Protein AF-A0AA88NQ31-F1 (afdb_monomer_lite)

pLDDT: mean 70.88, std 16.04, range [39.44, 92.38]

Organism: Channa striata (NCBI:txid64152)

Foldseek 3Di:
DCPVVVVVVVVVVVVVVVVVVVVVVPPDDAAAKAKDKPVNDQEAEWQDKIKIKIAGDQFWKFKWWDDPVRDIDTPDTDPDGDGIDMDMDSTDDQRNFTKIWMDGPPDIYDIGTHGYHYDDWDFDDDPDDDPPDDDDTDTDGDDDPDDPPDD

Structure (mmCIF, N/CA/C/O backbone):
data_AF-A0AA88NQ31-F1
#
_entry.id   AF-A0AA88NQ31-F1
#
loop_
_atom_site.group_PDB
_atom_site.id
_atom_site.type_symbol
_atom_site.label_atom_id
_atom_site.label_alt_id
_atom_site.label_comp_id
_atom_site.label_asym_id
_atom_site.label_entity_id
_atom_site.label_seq_id
_atom_site.pdbx_PDB_ins_code
_atom_site.Cartn_x
_atom_site.Cartn_y
_atom_site.Cartn_z
_atom_site.occupancy
_atom_site.B_iso_or_equiv
_atom_site.auth_seq_id
_atom_site.auth_comp_id
_atom_site.auth_asym_id
_atom_site.auth_atom_id
_atom_site.pdbx_PDB_model_num
ATOM 1 N N . MET A 1 1 ? 40.392 37.958 -43.045 1.00 51.66 1 MET A N 1
ATOM 2 C CA . MET A 1 1 ? 39.029 37.406 -42.863 1.00 51.66 1 MET A CA 1
ATOM 3 C C . MET A 1 1 ? 39.114 36.206 -41.916 1.00 51.66 1 MET A C 1
ATOM 5 O O . MET A 1 1 ? 38.928 35.080 -42.329 1.00 51.66 1 MET A O 1
ATOM 9 N N . GLU A 1 2 ? 39.473 36.452 -40.650 1.00 52.00 2 GLU A N 1
ATOM 10 C CA . GLU A 1 2 ? 39.659 35.405 -39.615 1.00 52.00 2 GLU A CA 1
ATOM 11 C C . GLU A 1 2 ? 38.967 35.768 -38.287 1.00 52.00 2 GLU A C 1
ATOM 13 O O . GLU A 1 2 ? 38.584 34.894 -37.515 1.00 52.00 2 GLU A O 1
ATOM 18 N N . VAL A 1 3 ? 38.703 37.061 -38.055 1.00 53.03 3 VAL A N 1
ATOM 19 C CA . VAL A 1 3 ? 38.065 37.572 -36.828 1.00 53.03 3 VAL A CA 1
ATOM 20 C C . VAL A 1 3 ? 36.599 37.126 -36.709 1.00 53.03 3 VAL A C 1
ATOM 22 O O . VAL A 1 3 ? 36.131 36.795 -35.622 1.00 53.03 3 VAL A O 1
ATOM 25 N N . THR A 1 4 ? 35.876 37.033 -37.830 1.00 53.53 4 THR A N 1
ATOM 26 C CA . THR A 1 4 ? 34.482 36.553 -37.866 1.00 53.53 4 THR A CA 1
ATOM 27 C C . THR A 1 4 ? 34.371 35.048 -37.606 1.00 53.53 4 THR A C 1
ATOM 29 O O . THR A 1 4 ? 33.417 34.605 -36.967 1.00 53.53 4 THR A O 1
ATOM 32 N N . ALA A 1 5 ? 35.371 34.263 -38.023 1.00 56.00 5 ALA A N 1
ATOM 33 C CA . ALA A 1 5 ? 35.420 32.822 -37.782 1.00 56.00 5 ALA A CA 1
ATOM 34 C C . ALA A 1 5 ? 35.671 32.505 -36.298 1.00 56.00 5 ALA A C 1
ATOM 36 O O . ALA A 1 5 ? 34.988 31.645 -35.738 1.00 56.00 5 ALA A O 1
ATOM 37 N N . PHE A 1 6 ? 36.568 33.250 -35.639 1.00 57.41 6 PHE A N 1
ATOM 38 C CA . PHE A 1 6 ? 36.816 33.131 -34.197 1.00 57.41 6 PHE A CA 1
ATOM 39 C C . PHE A 1 6 ? 35.581 33.472 -33.362 1.00 57.41 6 PHE A C 1
ATOM 41 O O . PHE A 1 6 ? 35.240 32.726 -32.447 1.00 57.41 6 PHE A O 1
ATOM 48 N N . CYS A 1 7 ? 34.867 34.540 -33.723 1.00 61.00 7 CYS A N 1
ATOM 49 C CA . CYS A 1 7 ? 33.642 34.939 -33.031 1.00 61.00 7 CYS A CA 1
ATOM 50 C C . CYS A 1 7 ? 32.548 33.861 -33.154 1.00 61.00 7 CYS A C 1
ATOM 52 O O . CYS A 1 7 ? 31.919 33.498 -32.165 1.00 61.00 7 CYS A O 1
ATOM 54 N N . SER A 1 8 ? 32.396 33.251 -34.338 1.00 64.25 8 SER A N 1
ATOM 55 C CA . SER A 1 8 ? 31.439 32.151 -34.534 1.00 64.25 8 SER A CA 1
ATOM 56 C C . SER A 1 8 ? 31.794 30.889 -33.733 1.00 64.25 8 SER A C 1
ATOM 58 O O . SER A 1 8 ? 30.912 30.259 -33.157 1.00 64.25 8 SER A O 1
ATOM 60 N N . ARG A 1 9 ? 33.086 30.537 -33.631 1.00 67.69 9 ARG A N 1
ATOM 61 C CA . ARG A 1 9 ? 33.568 29.392 -32.836 1.00 67.69 9 ARG A CA 1
ATOM 62 C C . ARG A 1 9 ? 33.352 29.614 -31.337 1.00 67.69 9 ARG A C 1
ATOM 64 O O . ARG A 1 9 ? 32.960 28.676 -30.648 1.00 67.69 9 ARG A O 1
ATOM 71 N N . LEU A 1 10 ? 33.572 30.840 -30.857 1.00 67.81 10 LEU A N 1
ATOM 72 C CA . LEU A 1 10 ? 33.378 31.211 -29.455 1.00 67.81 10 LEU A CA 1
ATOM 73 C C . LEU A 1 10 ? 31.889 31.185 -29.071 1.00 67.81 10 LEU A C 1
ATOM 75 O O . LEU A 1 10 ? 31.534 30.611 -28.048 1.00 67.81 10 LEU A O 1
ATOM 79 N N . LEU A 1 11 ? 31.014 31.699 -29.944 1.00 70.25 11 LEU A N 1
ATOM 80 C CA . LEU A 1 11 ? 29.560 31.646 -29.755 1.00 70.25 11 LEU A CA 1
ATOM 81 C C . LEU A 1 11 ? 29.033 30.203 -29.736 1.00 70.25 11 LEU A C 1
ATOM 83 O O . LEU A 1 11 ? 28.194 29.870 -28.908 1.00 70.25 11 LEU A O 1
ATOM 87 N N . MET A 1 12 ? 29.552 29.317 -30.591 1.00 72.62 12 MET A N 1
ATOM 88 C CA . MET A 1 12 ? 29.160 27.900 -30.592 1.00 72.62 12 MET A CA 1
ATOM 89 C C . MET A 1 12 ? 29.567 27.172 -29.298 1.00 72.62 12 MET A C 1
ATOM 91 O O . MET A 1 12 ? 28.806 26.344 -28.806 1.00 72.62 12 MET A O 1
ATOM 95 N N . LEU A 1 13 ? 30.733 27.488 -28.721 1.00 66.75 13 LEU A N 1
ATOM 96 C CA . LEU A 1 13 ? 31.183 26.936 -27.434 1.00 66.75 13 LEU A CA 1
ATOM 97 C C . LEU A 1 13 ? 30.342 27.446 -26.253 1.00 66.75 13 LEU A C 1
ATOM 99 O O . LEU A 1 13 ? 29.970 26.647 -25.396 1.00 66.75 13 LEU A O 1
ATOM 103 N N . GLU A 1 14 ? 29.975 28.730 -26.245 1.00 68.00 14 GLU A N 1
ATOM 104 C CA . GLU A 1 14 ? 29.032 29.314 -25.275 1.00 68.00 14 GLU A CA 1
ATOM 105 C C . GLU A 1 14 ? 27.659 28.624 -25.344 1.00 68.00 14 GLU A C 1
ATOM 107 O O . GLU A 1 14 ? 27.111 28.222 -24.320 1.00 68.00 14 GLU A O 1
ATOM 112 N N . PHE A 1 15 ? 27.132 28.381 -26.551 1.00 66.69 15 PHE A N 1
ATOM 113 C CA . PHE A 1 15 ? 25.870 27.655 -26.739 1.00 66.69 15 PHE A CA 1
ATOM 114 C C . PHE A 1 15 ? 25.935 26.195 -26.262 1.00 66.69 15 PHE A C 1
ATOM 116 O O . PHE A 1 15 ? 24.964 25.705 -25.688 1.00 66.69 15 PHE A O 1
ATOM 123 N N . ILE A 1 16 ? 27.063 25.501 -26.444 1.00 65.56 16 ILE A N 1
ATOM 124 C CA . ILE A 1 16 ? 27.251 24.128 -25.942 1.00 65.56 16 ILE A CA 1
ATOM 125 C C . ILE A 1 16 ? 27.342 24.116 -24.406 1.00 65.56 16 ILE A C 1
ATOM 127 O O . ILE A 1 16 ? 26.710 23.276 -23.768 1.00 65.56 16 ILE A O 1
ATOM 131 N N . LEU A 1 17 ? 28.063 25.065 -23.797 1.00 62.72 17 LEU A N 1
ATOM 132 C CA . LEU A 1 17 ? 28.179 25.191 -22.335 1.00 62.72 17 LEU A CA 1
ATOM 133 C C . LEU A 1 17 ? 26.870 25.649 -21.663 1.00 62.72 17 LEU A C 1
ATOM 135 O O . LEU A 1 17 ? 26.609 25.293 -20.513 1.00 62.72 17 LEU A O 1
ATOM 139 N N . LEU A 1 18 ? 26.025 26.402 -22.371 1.00 61.44 18 LEU A N 1
ATOM 140 C CA . LEU A 1 18 ? 24.660 26.725 -21.942 1.00 61.44 18 LEU A CA 1
ATOM 141 C C . LEU A 1 18 ? 23.701 25.540 -22.155 1.00 61.44 18 LEU A C 1
ATOM 143 O O . LEU A 1 18 ? 22.829 25.301 -21.321 1.00 61.44 18 LEU A O 1
ATOM 147 N N . GLY A 1 19 ? 23.893 24.750 -23.217 1.00 59.25 19 GLY A N 1
ATOM 148 C CA . GLY A 1 19 ? 23.117 23.540 -23.508 1.00 59.25 19 GLY A CA 1
ATOM 149 C C . GLY A 1 19 ? 23.308 22.418 -22.480 1.00 59.25 19 GLY A C 1
ATOM 150 O O . GLY A 1 19 ? 22.337 21.756 -22.110 1.00 59.25 19 GLY A O 1
ATOM 151 N N . THR A 1 20 ? 24.515 22.255 -21.928 1.00 53.97 20 THR A N 1
ATOM 152 C CA . THR A 1 20 ? 24.777 21.266 -20.864 1.00 53.97 20 THR A CA 1
ATOM 153 C C . THR A 1 20 ? 24.121 21.633 -19.529 1.00 53.97 20 THR A C 1
ATOM 155 O O . THR A 1 20 ? 23.769 20.737 -18.762 1.00 53.97 20 THR A O 1
ATOM 158 N N . ARG A 1 21 ? 23.864 22.926 -19.258 1.00 53.28 21 ARG A N 1
ATOM 159 C CA . ARG A 1 21 ? 23.038 23.346 -18.107 1.00 53.28 21 ARG A CA 1
ATOM 160 C C . ARG A 1 21 ? 21.560 23.022 -18.300 1.00 53.28 21 ARG A C 1
ATOM 162 O O . ARG A 1 21 ? 20.885 22.722 -17.321 1.00 53.28 21 ARG A O 1
ATOM 169 N N . VAL A 1 22 ? 21.068 23.051 -19.540 1.00 53.00 22 VAL A N 1
ATOM 170 C CA . VAL A 1 22 ? 19.685 22.668 -19.852 1.00 53.00 22 VAL A CA 1
ATOM 171 C C . VAL A 1 22 ? 19.511 21.158 -19.730 1.00 53.00 22 VAL A C 1
ATOM 173 O O . VAL A 1 22 ? 18.502 20.732 -19.197 1.00 53.00 22 VAL A O 1
ATOM 176 N N . GLN A 1 23 ? 20.495 20.339 -20.104 1.00 51.88 23 GLN A N 1
ATOM 177 C CA . GLN A 1 23 ? 20.385 18.873 -20.021 1.00 51.88 23 GLN A CA 1
ATOM 178 C C . GLN A 1 23 ? 20.554 18.298 -18.605 1.00 51.88 23 GLN A C 1
ATOM 180 O O . GLN A 1 23 ? 20.034 17.218 -18.336 1.00 51.88 23 GLN A O 1
ATOM 185 N N . ASN A 1 24 ? 21.188 19.019 -17.671 1.00 49.62 24 ASN A N 1
ATOM 186 C CA . ASN A 1 24 ? 21.367 18.533 -16.294 1.00 49.62 24 ASN A CA 1
ATOM 187 C C . ASN A 1 24 ? 20.085 18.585 -15.434 1.00 49.62 24 ASN A C 1
ATOM 189 O O . ASN A 1 24 ? 20.088 18.107 -14.306 1.00 49.62 24 ASN A O 1
ATOM 193 N N . ASN A 1 25 ? 18.991 19.135 -15.974 1.00 51.19 25 ASN A N 1
ATOM 194 C CA . ASN A 1 25 ? 17.661 19.137 -15.353 1.00 51.19 25 ASN A CA 1
ATOM 195 C C . ASN A 1 25 ? 16.640 18.229 -16.070 1.00 51.19 25 ASN A C 1
ATOM 197 O O . ASN A 1 25 ? 15.486 18.189 -15.657 1.00 51.19 25 ASN A O 1
ATOM 201 N N . TYR A 1 26 ? 17.041 17.493 -17.117 1.00 50.59 26 TYR A N 1
ATOM 202 C CA . TYR A 1 26 ? 16.196 16.486 -17.791 1.00 50.59 26 TYR A CA 1
ATOM 203 C C . TYR A 1 26 ? 16.700 15.053 -17.586 1.00 50.59 26 TYR A C 1
ATOM 205 O O . TYR A 1 26 ? 16.254 14.130 -18.267 1.00 50.59 26 TYR A O 1
ATOM 213 N N . ALA A 1 27 ? 17.600 14.828 -16.631 1.00 50.47 27 ALA A N 1
ATOM 214 C CA . ALA A 1 27 ? 17.694 13.508 -16.038 1.00 50.47 27 ALA A CA 1
ATOM 215 C C . ALA A 1 27 ? 16.503 13.365 -15.079 1.00 50.47 27 ALA A C 1
ATOM 217 O O . ALA A 1 27 ? 16.483 14.025 -14.046 1.00 50.47 27 ALA A O 1
ATOM 218 N N . HIS A 1 28 ? 15.553 12.494 -15.439 1.00 51.88 28 HIS A N 1
ATOM 219 C CA . HIS A 1 28 ? 14.469 11.971 -14.591 1.00 51.88 28 HIS A CA 1
ATOM 220 C C . HIS A 1 28 ? 13.104 12.684 -14.660 1.00 51.88 28 HIS A C 1
ATOM 222 O O . HIS A 1 28 ? 12.691 13.351 -13.717 1.00 51.88 28 HIS A O 1
ATOM 228 N N . GLY A 1 29 ? 12.345 12.496 -15.748 1.00 48.31 29 GLY A N 1
ATOM 229 C CA . GLY A 1 29 ? 10.992 13.069 -15.794 1.00 48.31 29 GLY A CA 1
ATOM 230 C C . GLY A 1 29 ? 9.962 12.447 -16.729 1.00 48.31 29 GLY A C 1
ATOM 231 O O . GLY A 1 29 ? 8.936 13.083 -16.936 1.00 48.31 29 GLY A O 1
ATOM 232 N N . HIS A 1 30 ? 10.192 11.268 -17.320 1.00 52.09 30 HIS A N 1
ATOM 233 C CA . HIS A 1 30 ? 9.180 10.691 -18.223 1.00 52.09 30 HIS A CA 1
ATOM 234 C C . HIS A 1 30 ? 9.037 9.161 -18.222 1.00 52.09 30 HIS A C 1
ATOM 236 O O . HIS A 1 30 ? 8.194 8.654 -18.957 1.00 52.09 30 HIS A O 1
ATOM 242 N N . ASP A 1 31 ? 9.800 8.441 -17.393 1.00 57.69 31 ASP A N 1
ATOM 243 C CA . ASP A 1 31 ? 9.661 6.980 -17.231 1.00 57.69 31 ASP A CA 1
ATOM 244 C C . ASP A 1 31 ? 9.456 6.555 -15.766 1.00 57.69 31 ASP A C 1
ATOM 246 O O . ASP A 1 31 ? 9.246 5.384 -15.493 1.00 57.69 31 ASP A O 1
ATOM 250 N N . ALA A 1 32 ? 9.446 7.508 -14.825 1.00 71.44 32 ALA A N 1
ATOM 251 C CA . ALA A 1 32 ? 9.354 7.204 -13.402 1.00 71.44 32 ALA A CA 1
ATOM 252 C C . ALA A 1 32 ? 7.953 6.708 -13.017 1.00 71.44 32 ALA A C 1
ATOM 254 O O . ALA A 1 32 ? 6.955 7.411 -13.190 1.00 71.44 32 ALA A O 1
ATOM 255 N N . VAL A 1 33 ? 7.894 5.509 -12.445 1.00 81.38 33 VAL A N 1
ATOM 256 C CA . VAL A 1 33 ? 6.667 4.924 -11.889 1.00 81.38 33 VAL A CA 1
ATOM 257 C C . VAL A 1 33 ? 6.401 5.518 -10.506 1.00 81.38 33 VAL A C 1
ATOM 259 O O . VAL A 1 33 ? 7.254 5.468 -9.620 1.00 81.38 33 VAL A O 1
ATOM 262 N N . VAL A 1 34 ? 5.202 6.048 -10.286 1.00 86.75 34 VAL A N 1
ATOM 263 C CA . VAL A 1 34 ? 4.774 6.684 -9.035 1.00 86.75 34 VAL A CA 1
ATOM 264 C C . VAL A 1 34 ? 3.597 5.921 -8.443 1.00 86.75 34 VAL A C 1
ATOM 266 O O . VAL A 1 34 ? 2.610 5.661 -9.121 1.00 86.75 34 VAL A O 1
ATOM 269 N N . LEU A 1 35 ? 3.679 5.592 -7.157 1.00 89.62 35 LEU A N 1
ATOM 270 C CA . LEU A 1 35 ? 2.591 5.014 -6.379 1.00 89.62 35 LEU A CA 1
ATOM 271 C C . LEU A 1 35 ? 1.864 6.110 -5.593 1.00 89.62 35 LEU A C 1
ATOM 273 O O . LEU A 1 35 ? 2.460 6.789 -4.751 1.00 89.62 35 LEU A O 1
ATOM 277 N N . ARG A 1 36 ? 0.557 6.225 -5.825 1.00 90.62 36 ARG A N 1
ATOM 278 C CA . ARG A 1 36 ? -0.386 7.050 -5.064 1.00 90.62 36 ARG A CA 1
ATOM 279 C C . ARG A 1 36 ? -1.343 6.181 -4.262 1.00 90.62 36 ARG A C 1
ATOM 281 O O . ARG A 1 36 ? -1.715 5.097 -4.703 1.00 90.62 36 ARG A O 1
ATOM 288 N N . ILE A 1 37 ? -1.777 6.696 -3.118 1.00 91.88 37 ILE A N 1
ATOM 289 C CA . ILE A 1 37 ? -2.781 6.073 -2.257 1.00 91.88 37 ILE A CA 1
ATOM 290 C C . ILE A 1 37 ? -3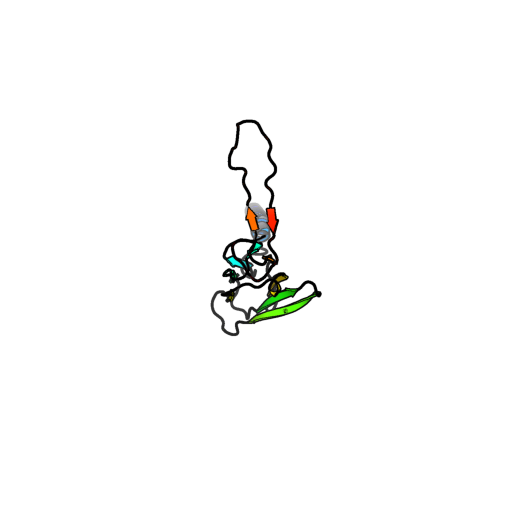.975 7.016 -2.073 1.00 91.88 37 ILE A C 1
ATOM 292 O O . ILE A 1 37 ? -3.811 8.236 -2.008 1.00 91.88 37 ILE A O 1
ATOM 296 N N . SER A 1 38 ? -5.176 6.447 -2.043 1.00 91.75 38 SER A N 1
ATOM 297 C CA . SER A 1 38 ? -6.435 7.150 -1.827 1.00 91.75 38 SER A CA 1
ATOM 298 C C . SER A 1 38 ? -7.310 6.369 -0.835 1.00 91.75 38 SER A C 1
ATOM 300 O O . SER A 1 38 ? -7.630 5.212 -1.124 1.00 91.75 38 SER A O 1
ATOM 302 N N . PRO A 1 39 ? -7.719 6.966 0.300 1.00 90.62 39 PRO A N 1
ATOM 303 C CA . PRO A 1 39 ? -7.355 8.311 0.762 1.00 90.62 39 PRO A CA 1
ATOM 304 C C . PRO A 1 39 ? -5.843 8.446 1.022 1.00 90.62 39 PRO A C 1
ATOM 306 O O . PRO A 1 39 ? -5.156 7.455 1.244 1.00 90.62 39 PRO A O 1
ATOM 309 N N . ASN A 1 40 ? -5.307 9.673 0.958 1.00 90.19 40 ASN A N 1
ATOM 310 C CA . ASN A 1 40 ? -3.874 9.943 1.156 1.00 90.19 40 ASN A CA 1
ATOM 311 C C . ASN A 1 40 ? -3.491 9.911 2.649 1.00 90.19 40 ASN A C 1
ATOM 313 O O . ASN A 1 40 ? -2.990 10.893 3.201 1.00 90.19 40 ASN A O 1
ATOM 317 N N . THR A 1 41 ? -3.794 8.798 3.311 1.00 87.81 41 THR A N 1
ATOM 318 C CA . THR A 1 41 ? -3.494 8.517 4.714 1.00 87.81 41 THR A CA 1
ATOM 319 C C . THR A 1 41 ? -2.636 7.260 4.795 1.00 87.81 41 THR A C 1
ATOM 321 O O . THR A 1 41 ? -2.651 6.424 3.900 1.00 87.81 41 THR A O 1
ATOM 324 N N . LEU A 1 42 ? -1.820 7.156 5.845 1.00 90.62 42 LEU A N 1
ATOM 325 C CA . LEU A 1 42 ? -0.996 5.964 6.097 1.00 90.62 42 LEU A CA 1
ATOM 326 C C . LEU A 1 42 ? -1.595 5.064 7.179 1.00 90.62 42 LEU A C 1
ATOM 328 O O . LEU A 1 42 ? -1.205 3.910 7.304 1.00 90.62 42 LEU A O 1
ATOM 332 N N . GLN A 1 43 ? -2.528 5.598 7.961 1.00 90.44 43 GLN A N 1
ATOM 333 C CA . GLN A 1 43 ? -3.298 4.857 8.943 1.00 90.44 43 GLN A CA 1
ATOM 334 C C . GLN A 1 43 ? -4.714 4.691 8.402 1.00 90.44 43 GLN A C 1
ATOM 336 O O . GLN A 1 43 ? -5.317 5.670 7.952 1.00 90.44 43 GLN A O 1
ATOM 341 N N . HIS A 1 44 ? -5.203 3.460 8.457 1.00 88.88 44 HIS A N 1
ATOM 342 C CA . HIS A 1 44 ? -6.552 3.072 8.078 1.00 88.88 44 HIS A CA 1
ATOM 343 C C . HIS A 1 44 ? -7.176 2.243 9.198 1.00 88.88 44 HIS A C 1
ATOM 345 O O . HIS A 1 44 ? -6.470 1.583 9.968 1.00 88.88 44 HIS A O 1
ATOM 351 N N . PHE A 1 45 ? -8.497 2.260 9.278 1.00 88.50 45 PHE A N 1
ATOM 352 C CA . PHE A 1 45 ? -9.245 1.350 10.139 1.00 88.50 45 PHE A CA 1
ATOM 353 C C . PHE A 1 45 ? -9.638 0.082 9.382 1.00 88.50 45 PHE A C 1
ATOM 355 O O . PHE A 1 45 ? -9.594 0.027 8.149 1.00 88.50 45 PHE A O 1
ATOM 362 N N . ASP A 1 46 ? -9.969 -0.976 10.118 1.00 87.12 46 ASP A N 1
ATOM 363 C CA . ASP A 1 46 ? -10.518 -2.171 9.498 1.00 87.12 46 ASP A CA 1
ATOM 364 C C . ASP A 1 46 ? -11.825 -1.840 8.769 1.00 87.12 46 ASP A C 1
ATOM 366 O O . ASP A 1 46 ? -12.556 -0.917 9.115 1.00 87.12 46 ASP A O 1
ATOM 370 N N . TYR A 1 47 ? -12.084 -2.571 7.688 1.00 87.19 47 TYR A N 1
ATOM 371 C CA . TYR A 1 47 ? -13.223 -2.346 6.794 1.00 87.19 47 TYR A CA 1
ATOM 372 C C . TYR A 1 47 ? -13.223 -1.017 6.025 1.00 87.19 47 TYR A C 1
ATOM 374 O O . TYR A 1 47 ? -14.142 -0.799 5.233 1.00 87.19 47 TYR A O 1
ATOM 382 N N . GLU A 1 48 ? -12.198 -0.170 6.162 1.00 88.19 48 GLU A N 1
ATOM 383 C CA . GLU A 1 48 ? -12.049 1.001 5.302 1.00 88.19 48 GLU A CA 1
ATOM 384 C C . GLU A 1 48 ? -11.660 0.620 3.873 1.00 88.19 48 GLU A C 1
ATOM 386 O O . GLU A 1 48 ? -10.997 -0.387 3.609 1.00 88.19 48 GLU A O 1
ATOM 391 N N . HIS A 1 49 ? -12.061 1.480 2.943 1.00 89.44 49 HIS A N 1
ATOM 392 C CA . HIS A 1 49 ? -11.729 1.360 1.536 1.00 89.44 49 HIS A CA 1
ATOM 393 C C . HIS A 1 49 ? -10.386 2.038 1.242 1.00 89.44 49 HIS A C 1
ATOM 395 O O . HIS A 1 49 ? -10.215 3.235 1.496 1.00 89.44 49 HIS A O 1
ATOM 401 N N . VAL A 1 50 ? -9.465 1.303 0.618 1.00 91.75 50 VAL A N 1
ATOM 402 C CA . VAL A 1 50 ? -8.129 1.799 0.258 1.00 91.75 50 VAL A CA 1
ATOM 403 C C . VAL A 1 50 ? -7.852 1.518 -1.210 1.00 91.75 50 VAL A C 1
ATOM 405 O O . VAL A 1 50 ? -8.024 0.400 -1.687 1.00 91.75 50 VAL A O 1
ATOM 408 N N . SER A 1 51 ? -7.394 2.528 -1.944 1.00 91.38 51 SER A N 1
ATOM 409 C CA . SER A 1 51 ? -7.036 2.401 -3.353 1.00 91.38 51 SER A CA 1
ATOM 410 C C . SER A 1 51 ? -5.597 2.831 -3.599 1.00 91.38 51 SER A C 1
ATOM 412 O O . SER A 1 51 ? -5.191 3.935 -3.250 1.00 91.38 51 SER A O 1
ATOM 414 N N . PHE A 1 52 ? -4.850 1.984 -4.289 1.00 91.00 52 PHE A N 1
ATOM 415 C CA . PHE A 1 52 ? -3.497 2.221 -4.771 1.00 91.00 52 PHE A CA 1
ATOM 416 C C . PHE A 1 52 ? -3.535 2.500 -6.268 1.00 91.00 52 PHE A C 1
ATOM 418 O O . PHE A 1 52 ? -4.226 1.808 -7.008 1.00 91.00 52 PHE A O 1
ATOM 425 N N . THR A 1 53 ? -2.801 3.504 -6.728 1.00 88.75 53 THR A N 1
ATOM 426 C CA . THR A 1 53 ? -2.689 3.844 -8.150 1.00 88.75 53 THR A CA 1
ATOM 427 C C . THR A 1 53 ? -1.224 3.979 -8.520 1.00 88.75 53 THR A C 1
ATOM 429 O O . THR A 1 53 ? -0.520 4.824 -7.975 1.00 88.75 53 THR A O 1
ATOM 432 N N . CYS A 1 54 ? -0.768 3.142 -9.440 1.00 86.81 54 CYS A N 1
ATOM 433 C CA . CYS A 1 54 ? 0.533 3.239 -10.077 1.00 86.81 54 CYS A CA 1
ATOM 434 C C . CYS A 1 54 ? 0.395 4.093 -11.345 1.00 86.81 54 CYS A C 1
ATOM 436 O O . CYS A 1 54 ? -0.237 3.662 -12.309 1.00 86.81 54 CYS A O 1
ATOM 438 N N . GLU A 1 55 ? 0.974 5.288 -11.350 1.00 84.12 55 GLU A N 1
ATOM 439 C CA . GLU A 1 55 ? 1.089 6.172 -12.513 1.00 84.12 55 GLU A CA 1
ATOM 440 C C . GLU A 1 55 ? 2.475 5.975 -13.141 1.00 84.12 55 GLU A C 1
ATOM 442 O O . GLU A 1 55 ? 3.480 6.083 -12.447 1.00 84.12 55 GLU A O 1
ATOM 447 N N . GLY A 1 56 ? 2.562 5.656 -14.431 1.00 71.88 56 GLY A N 1
ATOM 448 C CA . GLY A 1 56 ? 3.843 5.386 -15.087 1.00 71.88 56 GLY A CA 1
ATOM 449 C C . GLY A 1 56 ? 3.685 4.975 -16.549 1.00 71.88 56 GLY A C 1
ATOM 450 O O . GLY A 1 56 ? 2.563 4.830 -17.037 1.00 71.88 56 GLY A O 1
ATOM 451 N N . SER A 1 57 ? 4.819 4.816 -17.233 1.00 61.25 57 SER A N 1
ATOM 452 C CA . SER A 1 57 ? 4.918 4.432 -18.650 1.00 61.25 57 SER A CA 1
ATOM 453 C C . SER A 1 57 ? 4.244 3.083 -18.946 1.00 61.25 57 SER A C 1
ATOM 455 O O . SER A 1 57 ? 4.110 2.251 -18.047 1.00 61.25 57 SER A O 1
ATOM 457 N N . ASP A 1 58 ? 3.839 2.868 -20.206 1.00 60.62 58 ASP A N 1
ATOM 458 C CA . ASP A 1 58 ? 2.964 1.800 -20.736 1.00 60.62 58 ASP A CA 1
ATOM 459 C C . ASP A 1 58 ? 3.554 0.370 -20.658 1.00 60.62 58 ASP A C 1
ATOM 461 O O . ASP A 1 58 ? 3.459 -0.437 -21.586 1.00 60.62 58 ASP A O 1
ATOM 465 N N . THR A 1 59 ? 4.199 0.018 -19.552 1.00 66.00 59 THR A N 1
ATOM 466 C CA . THR A 1 59 ?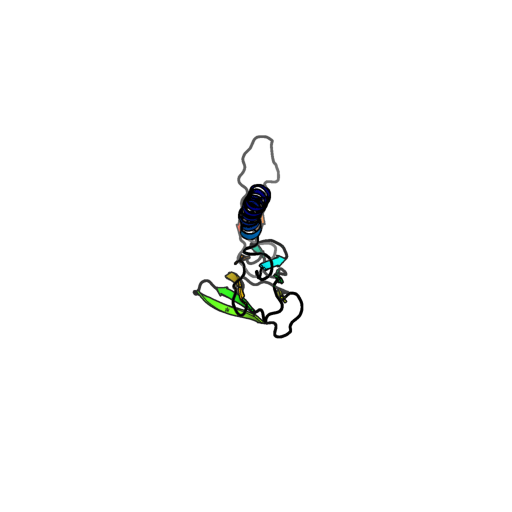 4.761 -1.306 -19.303 1.00 66.00 59 THR A CA 1
ATOM 467 C C . THR A 1 59 ? 3.939 -2.063 -18.261 1.00 66.00 59 THR A C 1
ATOM 469 O O . THR A 1 59 ? 3.220 -1.497 -17.437 1.00 66.00 59 THR A O 1
ATOM 472 N N . SER A 1 60 ? 4.022 -3.396 -18.311 1.00 68.94 60 SER A N 1
ATOM 473 C CA . SER A 1 60 ? 3.379 -4.278 -17.330 1.00 68.94 60 SER A CA 1
ATOM 474 C C . SER A 1 60 ? 3.801 -3.886 -15.910 1.00 68.94 60 SER A C 1
ATOM 476 O O . SER A 1 60 ? 4.982 -3.988 -15.575 1.00 68.94 60 SER A O 1
ATOM 478 N N . THR A 1 61 ? 2.829 -3.495 -15.085 1.00 77.75 61 THR A N 1
ATOM 479 C CA . THR A 1 61 ? 3.044 -3.026 -13.709 1.00 77.75 61 THR A CA 1
ATOM 480 C C . THR A 1 61 ? 2.399 -3.989 -12.713 1.00 77.75 61 THR A C 1
ATOM 482 O O . THR A 1 61 ? 1.265 -4.433 -12.902 1.00 77.75 61 THR A O 1
ATOM 485 N N . THR A 1 62 ? 3.126 -4.325 -11.648 1.00 80.44 62 THR A N 1
ATOM 486 C CA . THR A 1 62 ? 2.656 -5.186 -10.552 1.00 80.44 62 THR A CA 1
ATOM 487 C C . THR A 1 62 ? 2.741 -4.425 -9.236 1.00 80.44 62 THR A C 1
ATOM 489 O O . THR A 1 62 ? 3.792 -3.879 -8.915 1.00 80.44 62 THR A O 1
ATOM 492 N N . LEU A 1 63 ? 1.660 -4.402 -8.454 1.00 78.50 63 LEU A N 1
ATOM 493 C CA . LEU A 1 63 ? 1.693 -3.868 -7.092 1.00 78.50 63 LEU A CA 1
ATOM 494 C C . LEU A 1 63 ? 2.148 -4.979 -6.146 1.00 78.50 63 LEU A C 1
ATOM 496 O O . LEU A 1 63 ? 1.525 -6.046 -6.076 1.00 78.50 63 LEU A O 1
ATOM 500 N N . ARG A 1 64 ? 3.231 -4.725 -5.417 1.00 83.56 64 ARG A N 1
ATOM 501 C CA . ARG A 1 64 ? 3.777 -5.639 -4.416 1.00 83.56 64 ARG A CA 1
ATOM 502 C C . ARG A 1 64 ? 3.597 -5.088 -3.017 1.00 83.56 64 ARG A C 1
ATOM 504 O O . ARG A 1 64 ? 3.640 -3.876 -2.816 1.00 83.56 64 ARG A O 1
ATOM 511 N N . VAL A 1 65 ? 3.464 -6.012 -2.073 1.00 83.44 65 VAL A N 1
ATOM 512 C CA . VAL A 1 65 ? 3.514 -5.737 -0.641 1.00 83.44 65 VAL A CA 1
ATOM 513 C C . VAL A 1 65 ? 4.588 -6.596 0.014 1.00 83.44 65 VAL A C 1
ATOM 515 O O . VAL A 1 65 ? 4.690 -7.785 -0.289 1.00 83.44 65 VAL A O 1
ATOM 518 N N . THR A 1 66 ? 5.352 -6.023 0.940 1.00 83.38 66 THR A N 1
ATOM 519 C CA . THR A 1 66 ? 6.115 -6.784 1.937 1.00 83.38 66 THR A CA 1
ATOM 520 C C . THR A 1 66 ? 5.446 -6.647 3.289 1.00 83.38 66 THR A C 1
ATOM 522 O O . THR A 1 66 ? 5.194 -5.537 3.760 1.00 83.38 66 THR A O 1
ATOM 525 N N . LYS A 1 67 ? 5.191 -7.797 3.912 1.00 77.81 67 LYS A N 1
ATOM 526 C CA . LYS A 1 67 ? 4.720 -7.906 5.297 1.00 77.81 67 LYS A CA 1
ATOM 527 C C . LYS A 1 67 ? 5.928 -8.032 6.230 1.00 77.81 67 LYS A C 1
ATOM 529 O O . LYS A 1 67 ? 7.015 -8.354 5.757 1.00 77.81 67 LYS A O 1
ATOM 534 N N . ASP A 1 68 ? 5.750 -7.828 7.537 1.00 60.72 68 ASP A N 1
ATOM 535 C CA . ASP A 1 68 ? 6.826 -7.847 8.555 1.00 60.72 68 ASP A CA 1
ATOM 536 C C . ASP A 1 68 ? 7.756 -9.081 8.494 1.00 60.72 68 ASP A C 1
ATOM 538 O O . ASP A 1 68 ? 8.893 -9.037 8.957 1.00 60.72 68 ASP A O 1
ATOM 542 N N . ALA A 1 69 ? 7.311 -10.169 7.857 1.00 61.50 69 ALA A N 1
ATOM 543 C CA . ALA A 1 69 ? 8.104 -11.359 7.552 1.00 61.50 69 ALA A CA 1
ATOM 544 C C . ALA A 1 69 ? 9.178 -11.173 6.451 1.00 61.50 69 ALA A C 1
ATOM 546 O O . ALA A 1 69 ? 9.873 -12.129 6.113 1.00 61.50 69 ALA A O 1
ATOM 547 N N . GLY A 1 70 ? 9.312 -9.987 5.848 1.00 66.19 70 GLY A N 1
ATOM 548 C CA . GLY A 1 70 ? 10.294 -9.691 4.794 1.00 66.19 70 GLY A CA 1
ATOM 549 C C . GLY A 1 70 ? 9.972 -10.306 3.426 1.00 66.19 70 GLY A C 1
ATOM 550 O O . GLY A 1 70 ? 10.597 -9.952 2.427 1.00 66.19 70 GLY A O 1
ATOM 551 N N . GLU A 1 71 ? 8.974 -11.184 3.350 1.00 74.19 71 GLU A N 1
ATOM 552 C CA . GLU A 1 71 ? 8.514 -11.796 2.109 1.00 74.19 71 GLU A CA 1
ATOM 553 C C . GLU A 1 71 ? 7.630 -10.820 1.322 1.00 74.19 71 GLU A C 1
ATOM 555 O O . GLU A 1 71 ? 6.637 -10.291 1.834 1.00 74.19 71 GLU A O 1
ATOM 560 N N . SER A 1 72 ? 8.010 -10.560 0.067 1.00 79.25 72 SER A N 1
ATOM 561 C CA . SER A 1 72 ? 7.232 -9.725 -0.847 1.00 79.25 72 SER A CA 1
ATOM 562 C C . SER A 1 72 ? 6.274 -10.579 -1.674 1.00 79.25 72 SER A C 1
ATOM 564 O O . SER A 1 72 ? 6.720 -11.474 -2.395 1.00 79.25 72 SER A O 1
ATOM 566 N N . SER A 1 73 ? 4.986 -10.256 -1.657 1.00 80.38 73 SER A N 1
ATOM 567 C CA . SER A 1 73 ? 3.967 -10.926 -2.469 1.00 80.38 73 SER A CA 1
ATOM 568 C C . SER A 1 73 ? 3.298 -9.938 -3.433 1.00 80.38 73 SER A C 1
ATOM 570 O O . SER A 1 73 ? 3.128 -8.762 -3.094 1.00 80.38 73 SER A O 1
ATOM 572 N N . PRO A 1 74 ? 2.962 -10.360 -4.667 1.00 80.56 74 PRO A N 1
ATOM 573 C CA . PRO A 1 74 ? 2.135 -9.547 -5.546 1.00 80.56 74 PRO A CA 1
ATOM 574 C C . PRO A 1 74 ? 0.709 -9.528 -4.994 1.00 80.56 74 PRO A C 1
ATOM 576 O O . PRO A 1 74 ? 0.108 -10.584 -4.808 1.00 80.56 74 PRO A O 1
ATOM 579 N N . VAL A 1 75 ? 0.168 -8.338 -4.743 1.00 84.44 75 VAL A N 1
ATOM 580 C CA . VAL A 1 75 ? -1.228 -8.207 -4.295 1.00 84.44 75 VAL A CA 1
ATOM 581 C C . VAL A 1 75 ? -2.151 -8.065 -5.491 1.00 84.44 75 VAL A C 1
ATOM 583 O O . VAL A 1 75 ? -3.230 -8.647 -5.538 1.00 84.44 75 VAL A O 1
ATOM 586 N N . CYS A 1 76 ? -1.696 -7.311 -6.490 1.00 84.06 76 CYS A N 1
ATOM 587 C CA . CYS A 1 76 ? -2.484 -6.992 -7.662 1.00 84.06 76 CYS A CA 1
ATOM 588 C C . CYS A 1 76 ? -1.580 -6.974 -8.898 1.00 84.06 76 CYS A C 1
ATOM 590 O O . CYS A 1 76 ? -0.459 -6.457 -8.864 1.00 84.06 76 CYS A O 1
ATOM 592 N N . THR A 1 77 ? -2.062 -7.521 -10.013 1.00 77.12 77 THR A N 1
ATOM 593 C CA . THR A 1 77 ? -1.304 -7.585 -11.269 1.00 77.12 77 THR A CA 1
ATOM 594 C C . THR A 1 77 ? -2.193 -7.174 -12.428 1.00 77.12 77 THR A C 1
ATOM 596 O O . THR A 1 77 ? -3.248 -7.774 -12.630 1.00 77.12 77 THR A O 1
ATOM 599 N N . ASN A 1 78 ? -1.752 -6.205 -13.230 1.00 71.44 78 ASN A N 1
ATOM 600 C CA . ASN A 1 78 ? -2.419 -5.866 -14.482 1.00 71.44 78 ASN A CA 1
ATOM 601 C C . ASN A 1 78 ? -1.601 -6.358 -15.675 1.00 71.44 78 ASN A C 1
ATOM 603 O O . ASN A 1 78 ? -0.422 -6.042 -15.821 1.00 71.44 78 ASN A O 1
ATOM 607 N N . LYS A 1 79 ? -2.253 -7.162 -16.521 1.00 61.38 79 LYS A N 1
ATOM 608 C CA . LYS A 1 79 ? -1.682 -7.706 -17.761 1.00 61.38 79 LYS A CA 1
ATOM 609 C C . LYS A 1 79 ? -1.950 -6.812 -18.979 1.00 61.38 79 LYS A C 1
ATOM 611 O O . LYS A 1 79 ? -1.393 -7.075 -20.040 1.00 61.38 79 LYS A O 1
ATOM 616 N N . THR A 1 80 ? -2.797 -5.792 -18.843 1.00 52.78 80 THR A N 1
ATOM 617 C CA . THR A 1 80 ? -3.304 -4.975 -19.952 1.00 52.78 80 THR A CA 1
ATOM 618 C C . THR A 1 80 ? -2.688 -3.578 -19.921 1.00 52.78 80 THR A C 1
ATOM 620 O O . THR A 1 80 ? -2.751 -2.893 -18.902 1.00 52.78 80 THR A O 1
ATOM 623 N N . LEU A 1 81 ? -2.099 -3.168 -21.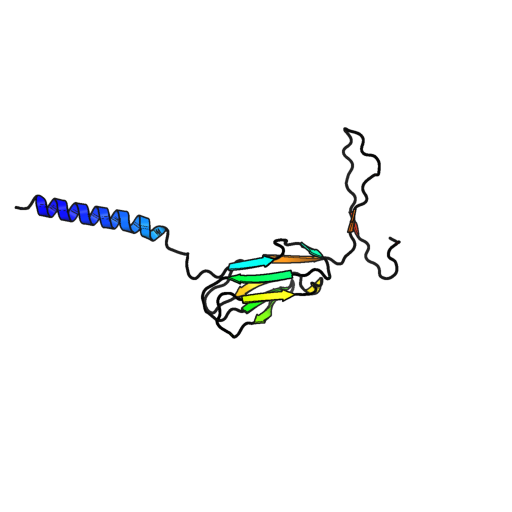050 1.00 53.88 81 LEU A N 1
ATOM 624 C CA . LEU A 1 81 ? -1.501 -1.850 -21.262 1.00 53.88 81 LEU A CA 1
ATOM 625 C C . LEU A 1 81 ? -2.599 -0.794 -21.441 1.00 53.88 81 LEU A C 1
ATOM 627 O O . LEU A 1 81 ? -3.201 -0.693 -22.507 1.00 53.88 81 LEU A O 1
ATOM 631 N N . SER A 1 82 ? -2.851 -0.005 -20.410 1.00 54.22 82 SER A N 1
ATOM 632 C CA . SER A 1 82 ? -3.476 1.309 -20.543 1.00 54.22 82 SER A CA 1
ATOM 633 C C . SER A 1 82 ? -2.959 2.184 -19.411 1.00 54.22 82 SER A C 1
ATOM 635 O O . SER A 1 82 ? -2.599 1.664 -18.357 1.00 54.22 82 SER A O 1
ATOM 637 N N . SER A 1 83 ? -2.902 3.491 -19.652 1.00 60.09 83 SER A N 1
ATOM 638 C CA . SER A 1 83 ? -2.309 4.505 -18.781 1.00 60.09 83 SER A CA 1
ATOM 639 C C . SER A 1 83 ? -2.719 4.337 -17.310 1.00 60.09 83 SER A C 1
ATOM 641 O O . SER A 1 83 ? -3.843 4.658 -16.930 1.00 60.09 83 SER A O 1
ATOM 643 N N . GLY A 1 84 ? -1.789 3.840 -16.493 1.00 67.44 84 GLY A N 1
ATOM 644 C CA . GLY A 1 84 ? -1.961 3.652 -15.053 1.00 67.44 84 GLY A CA 1
ATOM 645 C C . GLY A 1 84 ? -2.619 2.331 -14.626 1.00 67.44 84 GLY A C 1
ATOM 646 O O . GLY A 1 84 ? -3.504 1.781 -15.278 1.00 67.44 84 GLY A O 1
ATOM 647 N N . PHE A 1 85 ? -2.183 1.817 -13.475 1.00 81.69 85 PHE A N 1
ATOM 648 C CA . PHE A 1 85 ? -2.737 0.625 -12.832 1.00 81.69 85 PHE A CA 1
ATOM 649 C C . PHE A 1 85 ? -3.319 0.987 -11.468 1.00 81.69 85 PHE A C 1
ATOM 651 O O . PHE A 1 85 ? -2.576 1.390 -10.579 1.00 81.69 85 PHE A O 1
ATOM 658 N N . SER A 1 86 ? -4.627 0.812 -11.282 1.00 84.94 86 SER A N 1
ATOM 659 C CA . SER A 1 86 ? -5.263 0.931 -9.970 1.00 84.94 86 SER A CA 1
ATOM 660 C C . SER A 1 86 ? -5.539 -0.441 -9.355 1.00 84.94 86 SER A C 1
ATOM 662 O O . SER A 1 86 ? -5.952 -1.380 -10.037 1.00 84.94 86 SER A O 1
ATOM 664 N N . CYS A 1 87 ? -5.314 -0.552 -8.049 1.00 87.25 87 CYS A N 1
ATOM 665 C CA . CYS A 1 87 ? -5.767 -1.666 -7.235 1.00 87.25 87 CYS A CA 1
ATOM 666 C C . CYS A 1 87 ? -6.529 -1.151 -6.023 1.00 87.25 87 CYS A C 1
ATOM 668 O O . CYS A 1 87 ? -6.077 -0.226 -5.353 1.00 87.25 87 CYS A O 1
ATOM 670 N N . THR A 1 88 ? -7.663 -1.768 -5.728 1.00 89.19 88 THR A N 1
ATOM 671 C CA . THR A 1 88 ? -8.584 -1.291 -4.705 1.00 89.19 88 THR A CA 1
ATOM 672 C C . THR A 1 88 ? -8.932 -2.428 -3.760 1.00 89.19 88 THR A C 1
ATOM 674 O O . THR A 1 88 ? -9.254 -3.529 -4.203 1.00 89.19 88 THR A O 1
ATOM 677 N N . PHE A 1 89 ? -8.850 -2.158 -2.461 1.00 88.75 89 PHE A N 1
ATOM 678 C CA . PHE A 1 89 ? -9.334 -3.028 -1.402 1.00 88.75 89 PHE A CA 1
ATOM 679 C C . PHE A 1 89 ? -10.635 -2.431 -0.881 1.00 88.75 89 PHE A C 1
ATOM 681 O O . PHE A 1 89 ? -10.632 -1.357 -0.281 1.00 88.75 89 PHE A O 1
ATOM 688 N N . ASP A 1 90 ? -11.745 -3.134 -1.107 1.00 88.62 90 ASP A N 1
ATOM 689 C CA . ASP A 1 90 ? -13.059 -2.702 -0.619 1.00 88.62 90 ASP A CA 1
ATOM 690 C C . ASP A 1 90 ? -13.126 -2.680 0.913 1.00 88.62 90 ASP A C 1
ATOM 692 O O . ASP A 1 90 ? -13.913 -1.935 1.492 1.00 88.62 90 ASP A O 1
ATOM 696 N N . ARG A 1 91 ? -12.324 -3.536 1.560 1.00 87.69 91 ARG A N 1
ATOM 697 C CA . ARG A 1 91 ? -12.207 -3.675 3.013 1.00 87.69 91 ARG A CA 1
ATOM 698 C C . ARG A 1 91 ? -10.760 -3.988 3.362 1.00 87.69 91 ARG A C 1
ATOM 700 O O . ARG A 1 91 ? -10.277 -5.064 3.017 1.00 87.69 91 ARG A O 1
ATOM 707 N N . ALA A 1 92 ? -10.095 -3.066 4.041 1.00 88.88 92 ALA A N 1
ATOM 708 C CA . ALA A 1 92 ? -8.769 -3.289 4.591 1.00 88.88 92 ALA A CA 1
ATOM 709 C C . ALA A 1 92 ? -8.848 -4.121 5.880 1.00 88.88 92 ALA A C 1
ATOM 711 O O . ALA A 1 92 ? -9.718 -3.897 6.724 1.00 88.88 92 ALA A O 1
ATOM 712 N N . TYR A 1 93 ? -7.925 -5.064 6.056 1.00 88.88 93 TYR A N 1
ATOM 713 C CA . TYR A 1 93 ? -7.766 -5.834 7.289 1.00 88.88 93 TYR A CA 1
ATOM 714 C C . TYR A 1 93 ? -6.419 -5.540 7.954 1.00 88.88 93 TYR A C 1
ATOM 716 O O . TYR A 1 93 ? -5.456 -5.213 7.261 1.00 88.88 93 TYR A O 1
ATOM 724 N N . PRO A 1 94 ? -6.273 -5.747 9.279 1.00 87.31 94 PRO A N 1
ATOM 725 C CA . PRO A 1 94 ? -4.980 -5.619 9.959 1.00 87.31 94 PRO A CA 1
ATOM 726 C C . PRO A 1 94 ? -3.840 -6.405 9.292 1.00 87.31 94 PRO A C 1
ATOM 728 O O . PRO A 1 94 ? -2.695 -5.958 9.288 1.00 87.31 94 PRO A O 1
ATOM 731 N N . ALA A 1 95 ? -4.163 -7.540 8.661 1.00 85.69 95 ALA A N 1
ATOM 732 C CA . ALA A 1 95 ? -3.230 -8.382 7.909 1.00 85.69 95 ALA A CA 1
ATOM 733 C C . ALA A 1 95 ? -2.757 -7.791 6.562 1.00 85.69 95 ALA A C 1
ATOM 735 O O . ALA A 1 95 ? -1.823 -8.337 5.960 1.00 85.69 95 ALA A O 1
ATOM 736 N N . ASP A 1 96 ? -3.394 -6.719 6.089 1.00 87.81 96 ASP A N 1
ATOM 737 C CA . ASP A 1 96 ? -3.011 -5.953 4.897 1.00 87.81 96 ASP A CA 1
ATOM 738 C C . ASP A 1 96 ? -2.047 -4.808 5.241 1.00 87.81 96 ASP A C 1
ATOM 740 O O . ASP A 1 96 ? -1.563 -4.110 4.350 1.00 87.81 96 ASP A O 1
ATOM 744 N N . SER A 1 97 ? -1.711 -4.627 6.521 1.00 89.38 97 SER A N 1
ATOM 745 C CA . SER A 1 97 ? -0.631 -3.729 6.930 1.00 89.38 97 SER A CA 1
ATOM 746 C C . SER A 1 97 ? 0.695 -4.164 6.308 1.00 89.38 97 SER A C 1
ATOM 748 O O . SER A 1 97 ? 1.001 -5.357 6.212 1.00 89.38 97 SER A O 1
ATOM 750 N N . GLY A 1 98 ? 1.497 -3.189 5.896 1.00 91.06 98 GLY A N 1
ATOM 751 C CA . GLY A 1 98 ? 2.800 -3.453 5.311 1.00 91.06 98 GLY A CA 1
ATOM 752 C C . GLY A 1 98 ? 3.237 -2.403 4.306 1.00 91.06 98 GLY A C 1
ATOM 753 O O . GLY A 1 98 ? 2.617 -1.354 4.114 1.00 91.06 98 GLY A O 1
ATOM 754 N N . GLN A 1 99 ? 4.346 -2.720 3.651 1.00 92.06 99 GLN A N 1
ATOM 755 C CA . GLN A 1 99 ? 5.027 -1.825 2.739 1.00 92.06 99 GLN A CA 1
ATOM 756 C C . GLN A 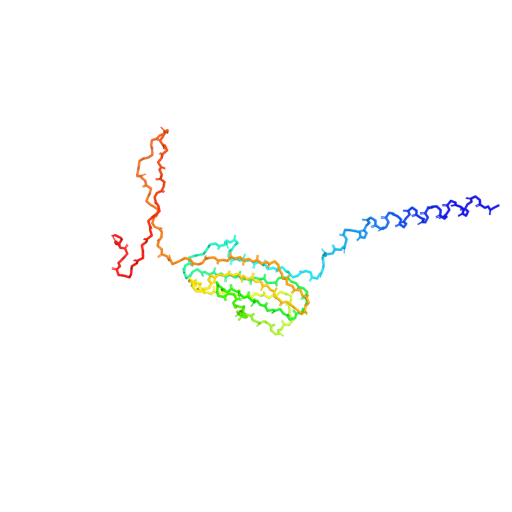1 99 ? 4.637 -2.116 1.286 1.00 92.06 99 GLN A C 1
ATOM 758 O O . GLN A 1 99 ? 4.883 -3.215 0.803 1.00 92.06 99 GLN A O 1
ATOM 763 N N . TYR A 1 100 ? 4.113 -1.119 0.577 1.00 91.25 100 TYR A N 1
ATOM 764 C CA . TYR A 1 100 ? 3.607 -1.205 -0.792 1.00 91.25 100 TYR A CA 1
ATOM 765 C C . TYR A 1 100 ? 4.480 -0.427 -1.780 1.00 91.25 100 TYR A C 1
ATOM 767 O O . TYR A 1 100 ? 4.934 0.682 -1.487 1.00 91.25 100 TYR A O 1
ATOM 775 N N . TRP A 1 101 ? 4.692 -0.990 -2.970 1.00 90.62 101 TRP A N 1
ATOM 776 C CA . TRP A 1 101 ? 5.328 -0.321 -4.110 1.00 90.62 101 TRP A CA 1
ATOM 777 C C . TRP A 1 101 ? 4.864 -0.938 -5.431 1.00 90.62 101 TRP A C 1
ATOM 779 O O . TRP A 1 101 ? 4.505 -2.115 -5.505 1.00 90.62 101 TRP A O 1
ATOM 789 N N . CYS A 1 102 ? 4.919 -0.149 -6.496 1.00 88.12 102 CYS A N 1
ATOM 790 C CA . CYS A 1 102 ? 4.744 -0.626 -7.857 1.00 88.12 102 CYS A CA 1
ATOM 791 C C . CYS A 1 102 ? 6.092 -1.105 -8.398 1.00 88.12 102 CYS A C 1
ATOM 793 O O . CYS A 1 102 ? 7.115 -0.432 -8.253 1.00 88.12 102 CYS A O 1
ATOM 795 N N . GLU A 1 103 ? 6.089 -2.267 -9.032 1.00 86.12 103 GLU A N 1
ATOM 796 C CA . GLU A 1 103 ? 7.233 -2.833 -9.733 1.00 86.12 103 GLU A CA 1
ATOM 797 C C . GLU A 1 103 ? 6.904 -2.968 -11.221 1.00 86.12 103 GLU A C 1
ATOM 799 O O . GLU A 1 103 ? 5.873 -3.532 -11.602 1.00 86.12 103 GLU A O 1
ATOM 804 N N . THR A 1 104 ? 7.799 -2.453 -12.058 1.00 81.25 104 THR A N 1
ATOM 805 C CA . THR A 1 104 ? 7.782 -2.608 -13.516 1.00 81.25 104 THR A CA 1
ATOM 806 C C . THR A 1 104 ? 9.029 -3.358 -13.980 1.00 81.25 104 THR A C 1
ATOM 808 O O . THR A 1 104 ? 9.863 -3.767 -13.175 1.00 81.25 104 THR A O 1
ATOM 811 N N . LYS A 1 105 ? 9.180 -3.566 -15.293 1.00 76.06 105 LYS A N 1
ATOM 812 C CA . LYS A 1 105 ? 10.279 -4.367 -15.868 1.00 76.06 105 LYS A CA 1
ATOM 813 C C . LYS A 1 105 ? 11.690 -3.818 -15.618 1.00 76.06 105 LYS A C 1
ATOM 815 O O . LYS A 1 105 ? 12.647 -4.556 -15.833 1.00 76.06 105 LYS A O 1
ATOM 820 N N . GLY A 1 106 ? 11.827 -2.561 -15.210 1.00 74.69 106 GLY A N 1
ATOM 821 C CA . GLY A 1 106 ? 13.127 -1.935 -14.960 1.00 74.69 106 GLY A CA 1
ATOM 822 C C . GLY A 1 106 ? 13.146 -0.969 -13.781 1.00 74.69 106 GLY A C 1
ATOM 823 O O . GLY A 1 106 ? 14.229 -0.589 -13.348 1.00 74.69 106 GLY A O 1
ATOM 824 N N . GLU A 1 107 ? 11.981 -0.604 -13.238 1.00 80.38 107 GLU A N 1
ATOM 825 C CA . GLU A 1 107 ? 11.877 0.421 -12.205 1.00 80.38 107 GLU A CA 1
ATOM 826 C C . GLU A 1 107 ? 10.924 0.035 -11.071 1.00 80.38 107 GLU A C 1
ATOM 828 O O . GLU A 1 107 ? 9.903 -0.636 -11.266 1.00 80.38 107 GLU A O 1
ATOM 833 N N . ARG A 1 108 ? 11.258 0.521 -9.873 1.00 85.06 108 ARG A N 1
ATOM 834 C CA . ARG A 1 108 ? 10.439 0.441 -8.665 1.00 85.06 108 ARG A CA 1
ATOM 835 C C . ARG A 1 108 ? 10.012 1.849 -8.264 1.00 85.06 108 ARG A C 1
ATOM 837 O O . ARG A 1 108 ? 10.845 2.749 -8.210 1.00 85.06 108 ARG A O 1
ATOM 844 N N . SER A 1 109 ? 8.731 2.013 -7.947 1.00 87.50 109 SER A N 1
ATOM 845 C CA . SER A 1 109 ? 8.184 3.296 -7.509 1.00 87.50 109 SER A CA 1
ATOM 846 C C . SER A 1 109 ? 8.639 3.693 -6.105 1.00 87.50 109 SER A C 1
ATOM 848 O O . SER A 1 109 ? 9.271 2.922 -5.371 1.00 87.50 109 SER A O 1
ATOM 850 N N . ASN A 1 110 ? 8.193 4.875 -5.666 1.00 89.56 110 ASN A N 1
ATOM 851 C CA . ASN A 1 110 ? 8.163 5.192 -4.244 1.00 89.56 110 ASN A CA 1
ATOM 852 C C . ASN A 1 110 ? 7.428 4.099 -3.461 1.00 89.56 110 ASN A C 1
ATOM 854 O O . ASN A 1 110 ? 6.552 3.390 -3.964 1.00 89.56 110 ASN A O 1
ATOM 858 N N . THR A 1 111 ? 7.830 3.978 -2.209 1.00 90.38 111 THR A N 1
ATOM 859 C CA . THR A 1 111 ? 7.358 2.954 -1.298 1.00 90.38 111 THR A CA 1
ATOM 860 C C . THR A 1 111 ? 6.534 3.617 -0.201 1.00 90.38 111 THR A C 1
ATOM 862 O O . THR A 1 111 ? 6.985 4.595 0.393 1.00 90.38 111 THR A O 1
ATOM 865 N N . VAL A 1 112 ? 5.333 3.104 0.055 1.00 90.56 112 VAL A N 1
ATOM 866 C CA . VAL A 1 112 ? 4.425 3.599 1.100 1.00 90.56 112 VAL A CA 1
ATOM 867 C C . VAL A 1 112 ? 4.214 2.508 2.139 1.00 90.56 112 VAL A C 1
ATOM 869 O O . VAL A 1 112 ? 4.173 1.334 1.793 1.00 90.56 112 VAL A O 1
ATOM 872 N N . ASN A 1 113 ? 4.120 2.869 3.413 1.00 92.38 113 ASN A N 1
ATOM 873 C CA . ASN A 1 113 ? 3.852 1.914 4.484 1.00 92.38 113 ASN A CA 1
ATOM 874 C C . ASN A 1 113 ? 2.497 2.249 5.096 1.00 92.38 113 ASN A C 1
ATOM 876 O O . ASN A 1 113 ? 2.339 3.365 5.591 1.00 92.38 113 ASN A O 1
ATOM 880 N N . ILE A 1 114 ? 1.552 1.312 5.035 1.00 91.62 114 ILE A N 1
ATOM 881 C CA . ILE A 1 114 ? 0.231 1.491 5.636 1.00 91.62 114 ILE A CA 1
ATOM 882 C C . ILE A 1 114 ? 0.066 0.618 6.871 1.00 91.62 114 ILE A C 1
ATOM 884 O O . ILE A 1 114 ? 0.572 -0.505 6.938 1.00 91.62 114 ILE A O 1
ATOM 888 N N . THR A 1 115 ? -0.687 1.134 7.832 1.00 91.00 115 THR A N 1
ATOM 889 C CA . THR A 1 115 ? -1.104 0.412 9.028 1.00 91.00 115 THR A CA 1
ATOM 890 C C . THR A 1 115 ? -2.621 0.361 9.077 1.00 91.00 115 THR A C 1
ATOM 892 O O . THR A 1 115 ? -3.292 1.387 8.995 1.00 91.00 115 THR A O 1
ATOM 895 N N . VAL A 1 116 ? -3.161 -0.849 9.202 1.00 89.50 116 VAL A N 1
ATOM 896 C CA . VAL A 1 116 ? -4.595 -1.082 9.355 1.00 89.50 116 VAL A CA 1
ATOM 897 C C . VAL A 1 116 ? -4.855 -1.511 10.795 1.00 89.50 116 VAL A C 1
ATOM 899 O O . VAL A 1 116 ? -4.359 -2.543 11.251 1.00 89.50 116 VAL A O 1
ATOM 902 N N . THR A 1 117 ? -5.605 -0.703 11.533 1.00 87.50 117 THR A N 1
ATOM 903 C CA . THR A 1 117 ? -5.950 -0.954 12.939 1.00 87.50 117 THR A CA 1
ATOM 904 C C . THR A 1 117 ? -7.392 -1.426 13.062 1.00 87.50 117 THR A C 1
ATOM 906 O O . THR A 1 117 ? -8.266 -0.839 12.440 1.00 87.50 117 THR A O 1
ATOM 909 N N . ALA A 1 118 ? -7.657 -2.449 13.879 1.00 83.69 118 ALA A N 1
ATOM 910 C CA . ALA A 1 118 ? -9.030 -2.876 14.165 1.00 83.69 118 ALA A CA 1
ATOM 911 C C . ALA A 1 118 ? -9.824 -1.751 14.862 1.00 83.69 118 ALA A C 1
ATOM 913 O O . ALA A 1 118 ? -9.287 -1.101 15.765 1.00 83.69 118 ALA A O 1
ATOM 914 N N . GLU A 1 119 ? -11.073 -1.514 14.452 1.00 71.06 119 GLU A N 1
ATOM 915 C CA . GLU A 1 119 ? -11.961 -0.495 15.009 1.00 71.06 119 GLU A CA 1
ATOM 916 C C . GLU A 1 119 ? -12.136 -0.711 16.512 1.00 71.06 119 GLU A C 1
ATOM 918 O O . GLU A 1 119 ? -12.719 -1.691 16.976 1.00 71.06 119 GLU A O 1
ATOM 923 N N . SER A 1 120 ? -11.612 0.236 17.286 1.00 62.69 120 SER A N 1
ATOM 924 C CA . SER A 1 120 ? -12.194 0.729 18.537 1.00 62.69 120 SER A CA 1
ATOM 925 C C . SER A 1 120 ? -11.213 1.699 19.184 1.00 62.69 120 SER A C 1
ATOM 927 O O . SER A 1 120 ? -10.372 1.337 20.008 1.00 62.69 120 SER A O 1
ATOM 929 N N . VAL A 1 121 ? -11.322 2.969 18.813 1.00 56.75 121 VAL A N 1
ATOM 930 C CA . VAL A 1 121 ? -10.691 4.041 19.581 1.00 56.75 121 VAL A CA 1
ATOM 931 C C . VAL A 1 121 ? -11.803 4.966 20.041 1.00 56.75 121 VAL A C 1
ATOM 933 O O . VAL A 1 121 ? -12.361 5.720 19.248 1.00 56.75 121 VAL A O 1
ATOM 936 N N . ILE A 1 122 ? -12.156 4.884 21.324 1.00 57.38 122 ILE A N 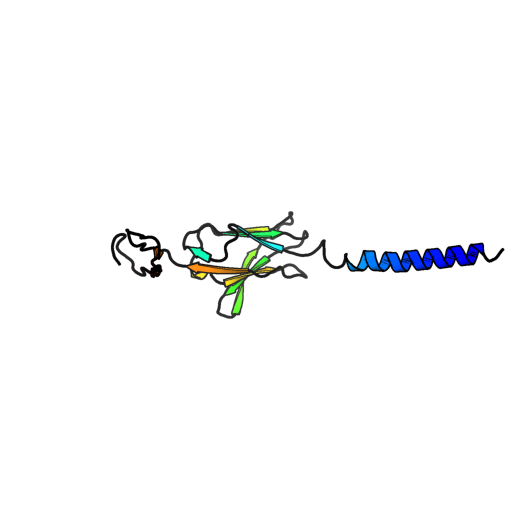1
ATOM 937 C CA . ILE A 1 122 ? -13.074 5.844 21.939 1.00 57.38 122 ILE A CA 1
ATOM 938 C C . ILE A 1 122 ? -12.218 7.000 22.448 1.00 57.38 122 ILE A C 1
ATOM 940 O O . ILE A 1 122 ? -11.377 6.826 23.334 1.00 57.38 122 ILE A O 1
ATOM 944 N N . LEU A 1 123 ? -12.415 8.182 21.860 1.00 51.31 123 LEU A N 1
ATOM 945 C CA . LEU A 1 123 ? -11.838 9.419 22.371 1.00 51.31 123 LEU A CA 1
ATOM 946 C C . LEU A 1 123 ? -12.718 9.919 23.520 1.00 51.31 123 LEU A C 1
ATOM 948 O O . LEU A 1 123 ? -13.746 10.557 23.296 1.00 51.31 123 LEU A O 1
ATOM 952 N N . GLU A 1 124 ? -12.314 9.640 24.756 1.00 57.31 124 GLU A N 1
ATOM 953 C CA . GLU A 1 124 ? -12.963 10.229 25.924 1.00 57.31 124 GLU A CA 1
ATOM 954 C C . GLU A 1 124 ? -12.438 11.654 26.136 1.00 57.31 124 GLU A C 1
ATOM 956 O O . GLU A 1 124 ? -11.344 11.878 26.657 1.00 57.31 124 GLU A O 1
ATOM 961 N N . SER A 1 125 ? -13.222 12.648 25.712 1.00 51.62 125 SER A N 1
ATOM 962 C CA . SER A 1 125 ? -12.974 14.048 26.061 1.00 51.62 125 SER A CA 1
ATOM 963 C C . SER A 1 125 ? -13.708 14.409 27.360 1.00 51.62 125 SER A C 1
ATOM 965 O O . SER A 1 125 ? -14.913 14.158 27.453 1.00 51.62 125 SER A O 1
ATOM 967 N N . PRO A 1 126 ? -13.060 15.055 28.345 1.00 54.44 126 PRO A N 1
ATOM 968 C CA . PRO A 1 126 ? -13.752 15.578 29.520 1.00 54.44 126 PRO A CA 1
ATOM 969 C C . PRO A 1 126 ? -14.854 16.566 29.107 1.00 54.44 126 PRO A C 1
ATOM 971 O O . PRO A 1 126 ? -14.589 17.503 28.359 1.00 54.44 126 PRO A O 1
ATOM 974 N N . ALA A 1 127 ? -16.072 16.411 29.636 1.00 63.69 127 ALA A N 1
ATOM 975 C CA . ALA A 1 127 ? -17.238 17.230 29.268 1.00 63.69 127 ALA A CA 1
ATOM 976 C C . ALA A 1 127 ? -17.134 18.729 29.645 1.00 63.69 127 ALA A C 1
ATOM 978 O O . ALA A 1 127 ? -18.031 19.510 29.336 1.00 63.69 127 ALA A O 1
ATOM 979 N N . LEU A 1 128 ? -16.062 19.145 30.330 1.00 53.53 128 LEU A N 1
ATOM 980 C CA . LEU A 1 128 ? -15.860 20.504 30.832 1.00 53.53 128 LEU A CA 1
ATOM 981 C C . LEU A 1 128 ? -14.404 20.931 30.608 1.00 53.53 128 LEU A C 1
ATOM 983 O O . LEU A 1 128 ? -13.493 20.488 31.312 1.00 53.53 128 LEU A O 1
ATOM 987 N N . VAL A 1 129 ? -14.198 21.812 29.628 1.00 55.50 129 VAL A N 1
ATOM 988 C CA . VAL A 1 129 ? -12.921 22.488 29.374 1.00 55.50 129 VAL A CA 1
ATOM 989 C C . VAL A 1 129 ? -13.007 23.887 29.981 1.00 55.50 129 VAL A C 1
ATOM 991 O O . VAL A 1 129 ? -13.826 24.696 29.556 1.00 55.50 129 VAL A O 1
ATOM 994 N N . PHE A 1 130 ? -12.183 24.166 30.990 1.00 57.00 130 PHE A N 1
ATOM 995 C CA . PHE A 1 130 ? -11.979 25.520 31.511 1.00 57.00 130 PHE A CA 1
ATOM 996 C C . PHE A 1 130 ? -10.678 26.078 30.925 1.00 57.00 130 PHE A C 1
ATOM 998 O O . PHE A 1 130 ? -9.681 25.353 30.833 1.00 57.00 130 PHE A O 1
ATOM 1005 N N . GLU A 1 131 ? -10.693 27.345 30.513 1.00 57.47 131 GLU A N 1
ATOM 1006 C CA . GLU A 1 131 ? -9.541 28.015 29.908 1.00 57.47 131 GLU A CA 1
ATOM 1007 C C . GLU A 1 131 ? -8.334 27.956 30.865 1.00 57.47 131 GLU A C 1
ATOM 1009 O O . GLU A 1 131 ? -8.429 28.337 32.032 1.00 57.47 131 GLU A O 1
ATOM 1014 N N . GLY A 1 132 ? -7.208 27.408 30.393 1.00 59.69 132 GLY A N 1
ATOM 1015 C CA . GLY A 1 132 ? -5.954 27.329 31.156 1.00 59.69 132 GLY A CA 1
ATOM 1016 C C . GLY A 1 132 ? -5.584 25.968 31.767 1.00 59.69 132 GLY A C 1
ATOM 1017 O O . GLY A 1 132 ? -4.571 25.894 32.457 1.00 59.69 132 GLY A O 1
ATOM 1018 N N . THR A 1 133 ? -6.328 24.879 31.519 1.00 55.91 133 THR A N 1
ATOM 1019 C CA . THR A 1 133 ? -5.939 23.532 32.002 1.00 55.91 133 THR A CA 1
ATOM 1020 C C . THR A 1 133 ? -5.428 22.635 30.868 1.00 55.91 133 THR A C 1
ATOM 1022 O O . THR A 1 133 ? -6.184 22.288 29.965 1.00 55.91 133 THR A O 1
ATOM 1025 N N . LEU A 1 134 ? -4.170 22.184 30.947 1.00 56.94 134 LEU A N 1
ATOM 1026 C CA . LEU A 1 134 ? -3.657 21.083 30.120 1.00 56.94 134 LEU A CA 1
ATOM 1027 C C . LEU A 1 134 ? -4.237 19.760 30.643 1.00 56.94 134 LEU A C 1
ATOM 1029 O O . LEU A 1 134 ? -3.766 19.229 31.648 1.00 56.94 134 LEU A O 1
ATOM 1033 N N . ARG A 1 135 ? -5.279 19.232 29.992 1.00 59.31 135 ARG A N 1
ATOM 1034 C CA . ARG A 1 135 ? -5.767 17.865 30.240 1.00 59.31 135 ARG A CA 1
ATOM 1035 C C . ARG A 1 135 ? -5.283 16.938 29.131 1.00 59.31 135 ARG A C 1
ATOM 1037 O O . ARG A 1 135 ? -5.371 17.282 27.957 1.00 59.31 135 ARG A O 1
ATOM 1044 N N . ALA A 1 136 ? -4.762 15.777 29.518 1.00 61.47 136 ALA A N 1
ATOM 1045 C CA . ALA A 1 136 ? -4.367 14.737 28.579 1.00 61.47 136 ALA A CA 1
ATOM 1046 C C . ALA A 1 136 ? -5.614 14.141 27.909 1.00 61.47 136 ALA A C 1
ATOM 1048 O O . ALA A 1 136 ? -6.584 13.819 28.594 1.00 61.47 136 ALA A O 1
ATOM 1049 N N . LEU A 1 137 ? -5.577 14.000 26.583 1.00 54.41 137 LEU A N 1
ATOM 1050 C CA . LEU A 1 137 ? -6.540 13.181 25.853 1.00 54.41 137 LEU A CA 1
ATOM 1051 C C . LEU A 1 137 ? -6.197 11.714 26.119 1.00 54.41 137 LEU A C 1
ATOM 1053 O O . LEU A 1 137 ? -5.067 11.288 25.877 1.00 54.41 137 LEU A O 1
ATOM 1057 N N . THR A 1 138 ? -7.152 10.959 26.649 1.00 52.69 138 THR A N 1
ATOM 1058 C CA . THR A 1 138 ? -7.003 9.522 26.881 1.00 52.69 138 THR A CA 1
ATOM 1059 C C . THR A 1 138 ? -7.593 8.757 25.704 1.00 52.69 138 THR A C 1
ATOM 1061 O O . THR A 1 138 ? -8.757 8.942 25.357 1.00 52.69 138 THR A O 1
ATOM 1064 N N . PHE A 1 139 ? -6.774 7.909 25.082 1.00 52.75 139 PHE A N 1
ATOM 1065 C CA . PHE A 1 139 ? -7.193 6.990 24.027 1.00 52.75 139 PHE A CA 1
ATOM 1066 C C . PHE A 1 139 ? -7.358 5.601 24.641 1.00 52.75 139 PHE A C 1
ATOM 1068 O O . PHE A 1 139 ? -6.375 5.007 25.086 1.00 52.75 139 PHE A O 1
ATOM 1075 N N . SER A 1 140 ? -8.587 5.094 24.668 1.00 51.72 140 SER A N 1
ATOM 1076 C CA . SER A 1 140 ? -8.892 3.744 25.147 1.00 51.72 140 SER A CA 1
ATOM 1077 C C . SER A 1 140 ? -9.156 2.835 23.947 1.00 51.72 140 SER A C 1
ATOM 1079 O O . SER A 1 140 ? -9.938 3.191 23.064 1.00 51.72 140 SER A O 1
ATOM 1081 N N . SER A 1 141 ? -8.481 1.683 23.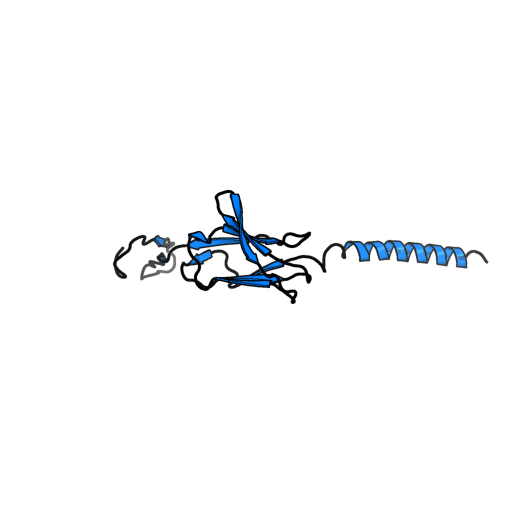896 1.00 46.19 141 SER A N 1
ATOM 1082 C CA . SER A 1 141 ? -8.618 0.696 22.818 1.00 46.19 141 SER A CA 1
ATOM 1083 C C . SER A 1 141 ? -9.472 -0.485 23.289 1.00 46.19 141 SER A C 1
ATOM 1085 O O . SER A 1 141 ? -9.104 -1.130 24.272 1.00 46.19 141 SER A O 1
ATOM 1087 N N . CYS A 1 142 ? -10.608 -0.759 22.631 1.00 54.09 142 CYS A N 1
ATOM 1088 C CA . CYS A 1 142 ? -11.544 -1.817 23.046 1.00 54.09 142 CYS A CA 1
ATOM 1089 C C . CYS A 1 142 ? -11.366 -3.099 22.217 1.00 54.09 142 CYS A C 1
ATOM 1091 O O . CYS A 1 142 ? -12.132 -3.410 21.310 1.00 54.09 142 CYS A O 1
ATOM 1093 N N . TYR A 1 143 ? -10.373 -3.914 22.565 1.00 49.12 143 TYR A N 1
ATOM 1094 C CA . TYR A 1 143 ? -10.250 -5.253 21.989 1.00 49.12 143 TYR A CA 1
ATOM 1095 C C . TYR A 1 143 ? -11.250 -6.215 22.656 1.00 49.12 143 TYR A C 1
ATOM 1097 O O . TYR A 1 143 ? -10.966 -6.755 23.724 1.00 49.12 143 TYR A O 1
ATOM 1105 N N . GLY A 1 144 ? -12.418 -6.459 22.050 1.00 45.19 144 GLY A N 1
ATOM 1106 C CA . GLY A 1 144 ? -13.359 -7.452 22.584 1.00 45.19 144 GLY A CA 1
ATOM 1107 C C . GLY A 1 144 ? -14.665 -7.613 21.806 1.00 45.19 144 GLY A C 1
ATOM 1108 O O . GLY A 1 144 ? -15.492 -6.711 21.752 1.00 45.19 144 GLY A O 1
ATOM 1109 N N . LEU A 1 145 ? -14.876 -8.805 21.241 1.00 48.19 145 LEU A N 1
ATOM 1110 C CA . LEU A 1 145 ? -16.170 -9.261 20.725 1.00 48.19 145 LEU A CA 1
ATOM 1111 C C . LEU A 1 145 ? -17.240 -9.219 21.835 1.00 48.19 145 LEU A C 1
ATOM 1113 O O . LEU A 1 145 ? -16.984 -9.684 22.943 1.00 48.19 145 LEU A O 1
ATOM 1117 N N . LEU A 1 146 ? -18.453 -8.779 21.463 1.00 43.41 146 LEU A N 1
ATOM 1118 C CA . LEU A 1 146 ? -19.721 -8.817 22.222 1.00 43.41 146 LEU A CA 1
ATOM 1119 C C . LEU A 1 146 ? -20.012 -7.649 23.189 1.00 43.41 146 LEU A C 1
ATOM 1121 O O . LEU A 1 146 ? -20.389 -7.885 24.329 1.00 43.41 146 LEU A O 1
ATOM 1125 N N . SER A 1 147 ? -19.954 -6.394 22.736 1.00 40.50 147 SER A N 1
ATOM 1126 C CA . SER A 1 147 ? -21.014 -5.383 22.981 1.00 40.50 147 SER A CA 1
ATOM 1127 C C . SER A 1 147 ? -20.581 -3.984 22.509 1.00 40.50 147 SER A C 1
ATOM 1129 O O . SER A 1 147 ? -19.433 -3.611 22.708 1.00 40.50 147 SER A O 1
ATOM 1131 N N . PRO A 1 148 ? -21.482 -3.163 21.935 1.00 49.31 148 PRO A N 1
ATOM 1132 C CA . PRO A 1 148 ? -21.172 -1.777 21.564 1.00 49.31 148 PRO A CA 1
ATOM 1133 C C . PRO A 1 148 ? -21.173 -0.796 22.756 1.00 49.31 148 PRO A C 1
ATOM 1135 O O . PRO A 1 148 ? -21.061 0.407 22.546 1.00 49.31 148 PRO A O 1
ATOM 1138 N N . PHE A 1 149 ? -21.328 -1.284 23.995 1.00 39.44 149 PHE A N 1
ATOM 1139 C CA . PHE A 1 149 ? -21.464 -0.450 25.199 1.00 39.44 149 PHE A CA 1
ATOM 1140 C C . PHE A 1 149 ? -20.485 -0.783 26.333 1.00 39.44 149 PHE A C 1
ATOM 1142 O O . PHE A 1 149 ? -20.572 -0.138 27.374 1.00 39.44 149 PHE A O 1
ATOM 1149 N N . SER A 1 150 ? -19.559 -1.731 26.158 1.00 39.78 150 SER A N 1
ATOM 1150 C CA . SER A 1 150 ? -18.528 -1.989 27.168 1.00 39.78 150 SER A CA 1
ATOM 1151 C C . SER A 1 150 ? -17.154 -2.247 26.553 1.00 39.78 150 SER A C 1
ATOM 1153 O O . SER A 1 150 ? -16.906 -3.302 25.973 1.00 39.78 150 SER A O 1
ATOM 1155 N N . CYS A 1 151 ? -16.255 -1.284 26.756 1.00 45.00 151 CYS A N 1
ATOM 1156 C CA . CYS A 1 151 ? -15.169 -1.535 27.697 1.00 45.00 151 CYS A CA 1
ATOM 1157 C C . CYS A 1 151 ? -15.774 -1.433 29.126 1.00 45.00 151 CYS A C 1
ATOM 1159 O O . CYS A 1 151 ? -15.411 -2.263 29.975 1.00 45.00 151 CYS A O 1
#

Radius of gyration: 26.84 Å; chains: 1; bounding box: 61×49×75 Å

Secondary structure (DSSP, 8-state):
--HHHHHHHHHHHHHHHHHHHHHTT-SSSSS--EEEEESS-SEEETT--EEEEEE-SSS--EEEEE-TTS-EEEEEE--S-SS-EEEEESS--GGG-EEEEEE-SS-B---EEEEEE-S-EEEE--S---TT--PPPEEEE---SS-TT--

Sequence (151 aa):
MEVTAFCSRLLMLEFILLGTRVQNNYAHGHDAVVLRISPNTLQHFDYEHVSFTCEGSDTSTTLRVTKDAGESSPVCTNKTLSSGFSCTFDRAYPADSGQYWCETKGERSNTVNITVTAESVILESPALVFEGTLRALTFSSCYGLLSPFSC

InterPro domains:
  IPR013783 Immunoglobulin-like fold [G3DSA:2.60.40.10] (28-118)
  IPR036179 Immunoglobulin-like domain superfamily [SSF48726] (31-117)
  IPR050488 Immunoglobulin Fc region receptor [PTHR11481] (31-133)